Protein AF-A0A1H7ETC5-F1 (afdb_monomer_lite)

Sequence (139 aa):
SNLSPKPEAMAFATMTRVLDGTNTLGRVKGTPGGTFAYAFQQLGDGKIVTAAWAHSNSQWPTSNGTYSQTYSTSYSLQVDNPGTSGNVTKIDGYGNTTTVPYSNGQVSLTLTEVPQYIVSNNATVAKNNSTVPVGYTGQ

Structure (mmCIF, N/CA/C/O backbone):
data_AF-A0A1H7ETC5-F1
#
_entry.id   AF-A0A1H7ETC5-F1
#
loop_
_atom_site.group_PDB
_atom_site.id
_atom_site.type_symbol
_atom_site.label_atom_id
_atom_site.label_alt_id
_atom_site.label_comp_id
_atom_site.label_as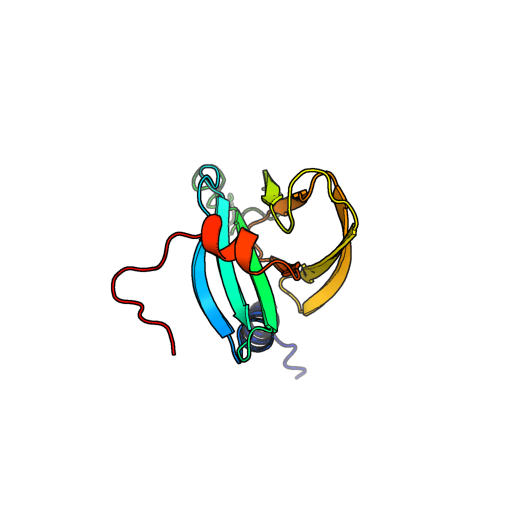ym_id
_atom_site.label_entity_id
_atom_site.label_seq_id
_atom_site.pdbx_PDB_ins_code
_atom_site.Cartn_x
_atom_site.Cartn_y
_atom_site.Cartn_z
_atom_site.occupancy
_atom_site.B_iso_or_equiv
_atom_site.auth_seq_id
_atom_site.auth_comp_id
_atom_site.auth_asym_id
_atom_site.auth_atom_id
_atom_site.pdbx_PDB_model_num
ATOM 1 N N . SER A 1 1 ? 26.884 -25.339 -3.584 1.00 44.25 1 SER A N 1
ATOM 2 C CA . SER A 1 1 ? 26.581 -24.039 -4.211 1.00 44.25 1 SER A CA 1
ATOM 3 C C . SER A 1 1 ? 25.469 -23.396 -3.410 1.00 44.25 1 SER A C 1
ATOM 5 O O . SER A 1 1 ? 24.426 -24.009 -3.228 1.00 44.25 1 SER A O 1
ATOM 7 N N . ASN A 1 2 ? 25.710 -22.210 -2.854 1.00 42.12 2 ASN A N 1
ATOM 8 C CA . ASN A 1 2 ? 24.687 -21.491 -2.102 1.00 42.12 2 ASN A CA 1
ATOM 9 C C . ASN A 1 2 ? 23.664 -20.954 -3.106 1.00 42.12 2 ASN A C 1
ATOM 11 O O . ASN A 1 2 ? 23.928 -19.971 -3.797 1.00 42.12 2 ASN A O 1
ATOM 15 N N . LEU A 1 3 ? 22.528 -21.638 -3.234 1.00 41.22 3 LEU A N 1
ATOM 16 C CA . LEU A 1 3 ? 21.334 -21.105 -3.883 1.00 41.22 3 LEU A CA 1
ATOM 17 C C . LEU A 1 3 ? 20.808 -19.973 -2.995 1.00 41.22 3 LEU A C 1
ATOM 19 O O . LEU A 1 3 ? 19.910 -20.169 -2.184 1.00 41.22 3 LEU A O 1
ATOM 23 N N . SER A 1 4 ? 21.431 -18.799 -3.096 1.00 50.28 4 SER A N 1
ATOM 24 C CA . SER A 1 4 ? 20.869 -17.579 -2.529 1.00 50.28 4 SER A CA 1
ATOM 25 C C . SER A 1 4 ? 19.503 -17.371 -3.193 1.00 50.28 4 SER A C 1
ATOM 27 O O . SER A 1 4 ? 19.430 -17.488 -4.425 1.00 50.28 4 SER A O 1
ATOM 29 N N . PRO A 1 5 ? 18.417 -17.110 -2.447 1.00 54.91 5 PRO A N 1
ATOM 30 C CA . PRO A 1 5 ? 17.159 -16.749 -3.073 1.00 54.91 5 PRO A CA 1
ATOM 31 C C . PRO A 1 5 ? 17.422 -15.512 -3.929 1.00 54.91 5 PRO A C 1
ATOM 33 O O . PRO A 1 5 ? 17.899 -14.486 -3.441 1.00 54.91 5 PRO A O 1
ATOM 36 N N . LYS A 1 6 ? 17.183 -15.645 -5.236 1.00 71.06 6 LYS A N 1
ATOM 37 C CA . LYS A 1 6 ? 17.261 -14.511 -6.155 1.00 71.06 6 LYS A CA 1
ATOM 38 C C . LYS A 1 6 ? 16.297 -13.423 -5.647 1.00 71.06 6 LYS A C 1
ATOM 40 O O . LYS A 1 6 ? 15.293 -13.790 -5.028 1.00 71.06 6 LYS A O 1
ATOM 45 N N . PRO A 1 7 ? 16.565 -12.124 -5.855 1.00 74.38 7 PRO A N 1
ATOM 46 C CA . PRO A 1 7 ? 15.723 -11.038 -5.338 1.00 74.38 7 PRO A CA 1
ATOM 47 C C . PRO A 1 7 ? 14.219 -11.234 -5.591 1.00 74.38 7 PRO A C 1
ATOM 49 O O . PRO A 1 7 ? 13.390 -10.902 -4.747 1.00 74.38 7 PRO A O 1
ATOM 52 N N . GLU A 1 8 ? 13.868 -11.873 -6.705 1.00 81.50 8 GLU A N 1
ATOM 53 C CA . GLU A 1 8 ? 12.499 -12.221 -7.075 1.00 81.50 8 GLU A CA 1
ATOM 54 C C . GLU A 1 8 ? 11.856 -13.208 -6.090 1.00 81.50 8 GLU A C 1
ATOM 56 O O . GLU A 1 8 ? 10.694 -13.047 -5.734 1.00 81.50 8 GLU A O 1
ATOM 61 N N . ALA A 1 9 ? 12.597 -14.201 -5.587 1.00 78.56 9 ALA A N 1
ATOM 62 C CA . ALA A 1 9 ? 12.084 -15.160 -4.607 1.00 78.56 9 ALA A CA 1
ATOM 63 C C . ALA A 1 9 ? 11.688 -14.474 -3.288 1.00 78.56 9 ALA A C 1
ATOM 65 O O . ALA A 1 9 ? 10.659 -14.814 -2.706 1.00 78.56 9 ALA A O 1
ATOM 66 N N . MET A 1 10 ? 12.456 -13.470 -2.849 1.00 85.81 10 MET A N 1
ATOM 67 C CA . MET A 1 10 ? 12.109 -12.657 -1.677 1.00 85.81 10 MET A CA 1
ATOM 68 C C . MET A 1 10 ? 10.886 -11.771 -1.936 1.00 85.81 10 MET A C 1
ATOM 70 O O . MET A 1 10 ? 10.024 -11.659 -1.062 1.00 85.81 10 MET A O 1
ATOM 74 N N . ALA A 1 11 ? 10.765 -11.200 -3.138 1.00 87.69 11 ALA A N 1
ATOM 75 C CA . ALA A 1 11 ? 9.589 -10.425 -3.528 1.00 87.69 11 ALA A CA 1
ATOM 76 C C . ALA A 1 11 ? 8.312 -11.279 -3.530 1.00 87.69 11 ALA A C 1
ATOM 78 O O . ALA A 1 11 ? 7.301 -10.883 -2.946 1.00 87.69 11 ALA A O 1
ATOM 79 N N . PHE A 1 12 ? 8.373 -12.489 -4.096 1.00 89.44 12 PHE A N 1
ATOM 80 C CA . PHE A 1 12 ? 7.250 -13.429 -4.088 1.00 89.44 12 PHE A CA 1
ATOM 81 C C . PHE A 1 12 ? 6.897 -13.909 -2.679 1.00 89.44 12 PHE A C 1
ATOM 83 O O . PHE A 1 12 ? 5.718 -13.943 -2.325 1.00 89.44 12 PHE A O 1
ATOM 90 N N . ALA A 1 13 ? 7.894 -14.242 -1.855 1.00 91.50 13 ALA A N 1
ATOM 91 C CA . ALA A 1 13 ? 7.666 -14.649 -0.471 1.00 91.50 13 ALA A CA 1
ATOM 92 C C . ALA A 1 13 ? 7.005 -13.527 0.344 1.00 91.50 13 ALA A C 1
ATOM 94 O O . ALA A 1 13 ? 6.053 -13.777 1.084 1.00 91.50 13 ALA A O 1
ATOM 95 N N . THR A 1 14 ? 7.463 -12.285 0.162 1.00 94.75 14 THR A N 1
ATOM 96 C CA . THR A 1 14 ? 6.880 -11.105 0.810 1.00 94.75 14 THR A CA 1
ATOM 97 C C . THR A 1 14 ? 5.434 -10.902 0.386 1.00 94.75 14 THR A C 1
ATOM 99 O O . THR A 1 14 ? 4.561 -10.824 1.246 1.00 94.75 14 THR A O 1
ATOM 102 N N . MET A 1 15 ? 5.164 -10.872 -0.923 1.00 95.56 15 MET A N 1
ATOM 103 C CA . MET A 1 15 ? 3.808 -10.723 -1.454 1.00 95.56 15 MET A CA 1
ATOM 104 C C . MET A 1 15 ? 2.874 -11.808 -0.910 1.00 95.56 15 MET A C 1
ATOM 106 O O . MET A 1 15 ? 1.791 -11.493 -0.424 1.00 95.56 15 MET A O 1
ATOM 110 N N . THR A 1 16 ? 3.318 -13.068 -0.944 1.00 94.38 16 THR A N 1
ATOM 111 C CA . THR A 1 16 ? 2.542 -14.214 -0.450 1.00 94.38 16 THR A CA 1
ATOM 112 C C . THR A 1 16 ? 2.204 -14.028 1.021 1.00 94.38 16 THR A C 1
ATOM 114 O O . THR A 1 16 ? 1.037 -14.036 1.384 1.00 94.38 16 THR A O 1
ATOM 117 N N . ARG A 1 17 ? 3.206 -13.770 1.869 1.00 94.38 17 ARG A N 1
ATOM 118 C CA . ARG A 1 17 ? 3.004 -13.580 3.312 1.00 94.38 17 ARG A CA 1
ATOM 119 C C . ARG A 1 17 ? 2.073 -12.411 3.632 1.00 94.38 17 ARG A C 1
ATOM 121 O O . ARG A 1 17 ? 1.335 -12.471 4.608 1.00 94.38 17 ARG A O 1
ATOM 128 N N . VAL A 1 18 ? 2.185 -11.315 2.887 1.00 95.88 18 VAL A N 1
ATOM 129 C CA . VAL A 1 18 ? 1.466 -10.072 3.182 1.00 95.88 18 VAL A CA 1
ATOM 130 C C . VAL A 1 18 ? 0.003 -10.137 2.739 1.00 95.88 18 VAL A C 1
ATOM 132 O O . VAL A 1 18 ? -0.847 -9.536 3.395 1.00 95.88 18 VAL A O 1
ATOM 135 N N . LEU A 1 19 ? -0.288 -10.847 1.647 1.00 96.06 19 LEU A N 1
ATOM 136 C CA . LEU A 1 19 ? -1.635 -10.943 1.079 1.00 96.06 19 LEU A CA 1
ATOM 137 C C . LEU A 1 19 ? -2.380 -12.222 1.471 1.00 96.06 19 LEU A C 1
ATOM 139 O O . LEU A 1 19 ? -3.589 -12.301 1.243 1.00 96.06 19 LEU A O 1
ATOM 143 N N . ASP A 1 20 ? -1.697 -13.204 2.059 1.00 95.81 20 ASP A N 1
ATOM 144 C CA . ASP A 1 20 ? -2.343 -14.402 2.585 1.00 95.81 20 ASP A CA 1
ATOM 145 C C . ASP A 1 20 ? -3.421 -14.045 3.623 1.00 95.81 20 ASP A C 1
ATOM 147 O O . ASP A 1 20 ? -3.250 -13.146 4.451 1.00 95.81 20 ASP A O 1
ATOM 151 N N . GLY A 1 21 ? -4.561 -14.733 3.548 1.00 94.81 21 GLY A N 1
ATOM 152 C CA . GLY A 1 21 ? -5.708 -14.470 4.418 1.00 94.81 21 GLY A CA 1
ATOM 153 C C . GLY A 1 21 ? -6.311 -13.067 4.264 1.00 94.81 21 GLY A C 1
ATOM 154 O O . GLY A 1 21 ? -6.734 -12.476 5.261 1.00 94.81 21 GLY A O 1
ATOM 155 N N . THR A 1 22 ? -6.358 -12.516 3.045 1.00 95.94 22 THR A N 1
ATOM 156 C CA . THR A 1 22 ? -7.003 -11.223 2.763 1.00 95.94 22 THR A CA 1
ATOM 157 C C . THR A 1 22 ? -8.123 -11.316 1.724 1.00 95.94 22 THR A C 1
ATOM 159 O O . THR A 1 22 ? -8.084 -12.121 0.797 1.00 95.94 22 THR A O 1
ATOM 162 N N . ASN A 1 23 ? -9.114 -10.438 1.865 1.00 95.00 23 ASN A N 1
ATOM 163 C CA . ASN A 1 23 ? -10.108 -10.115 0.852 1.00 95.00 23 ASN A CA 1
ATOM 164 C C . ASN A 1 23 ? -9.661 -8.876 0.062 1.00 95.00 23 ASN A C 1
ATOM 166 O O . ASN A 1 23 ? -9.188 -7.891 0.632 1.00 95.00 23 ASN A O 1
ATOM 170 N N . THR A 1 24 ? -9.860 -8.887 -1.255 1.00 94.94 24 THR A N 1
ATOM 171 C CA . THR A 1 24 ? -9.560 -7.732 -2.113 1.00 94.94 24 THR A CA 1
ATOM 172 C C . THR A 1 24 ? -10.594 -6.622 -1.907 1.00 94.9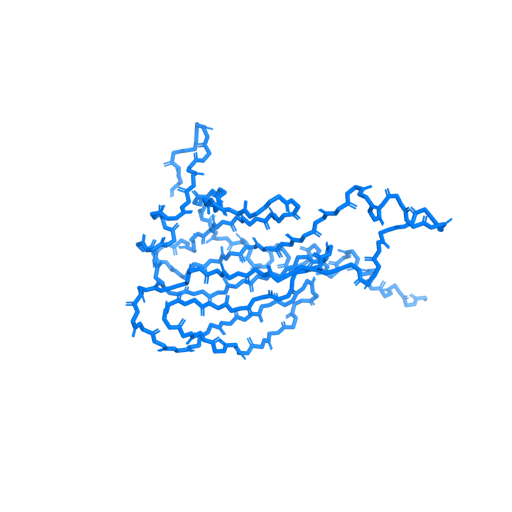4 24 THR A C 1
ATOM 174 O O . THR A 1 24 ? -11.791 -6.851 -2.058 1.00 94.94 24 THR A O 1
ATOM 177 N N . LEU A 1 25 ? -10.139 -5.398 -1.617 1.00 96.00 25 LEU A N 1
ATOM 178 C CA . LEU A 1 25 ? -10.979 -4.190 -1.662 1.00 96.00 25 LEU A CA 1
ATOM 179 C C . LEU A 1 25 ? -10.926 -3.524 -3.043 1.00 96.00 25 LEU A C 1
ATOM 181 O O . LEU A 1 25 ? -11.901 -2.919 -3.485 1.00 96.00 25 LEU A O 1
ATOM 185 N N . GLY A 1 26 ? -9.789 -3.663 -3.729 1.00 96.62 26 GLY A N 1
ATOM 186 C CA . GLY A 1 26 ? -9.604 -3.269 -5.121 1.00 96.62 26 GLY A CA 1
ATOM 187 C C . GLY A 1 26 ? -8.624 -2.117 -5.314 1.00 96.62 26 GLY A C 1
ATOM 188 O O . GLY A 1 26 ? -7.792 -1.823 -4.455 1.00 96.62 26 GLY A O 1
ATOM 189 N N . ARG A 1 27 ? -8.686 -1.484 -6.488 1.00 96.94 27 ARG A N 1
ATOM 190 C CA . ARG A 1 27 ? -7.755 -0.413 -6.872 1.00 96.94 27 ARG A CA 1
ATOM 191 C C . ARG A 1 27 ? -8.067 0.860 -6.091 1.00 96.94 27 ARG A C 1
ATOM 193 O O . ARG A 1 27 ? -9.219 1.299 -6.079 1.00 96.94 27 ARG A O 1
ATOM 200 N N . VAL A 1 28 ? -7.050 1.485 -5.503 1.00 98.19 28 VAL A N 1
ATOM 201 C CA . VAL A 1 28 ? -7.212 2.763 -4.799 1.00 98.19 28 VAL A CA 1
ATOM 202 C C . VAL A 1 28 ? -7.631 3.852 -5.799 1.00 98.19 28 VAL A C 1
ATOM 204 O O . VAL A 1 28 ? -7.105 3.953 -6.913 1.00 98.19 28 VAL A O 1
ATOM 207 N N . LYS A 1 29 ? -8.633 4.647 -5.426 1.00 97.12 29 LYS A N 1
ATOM 208 C CA . LYS A 1 29 ? -9.186 5.751 -6.220 1.00 97.12 29 LYS A CA 1
ATOM 209 C C . LYS A 1 29 ? -8.197 6.915 -6.280 1.00 97.12 29 LYS A C 1
ATOM 211 O O . LYS A 1 29 ? -7.439 7.147 -5.345 1.00 97.12 29 LYS A O 1
ATOM 216 N N . GLY A 1 30 ? -8.219 7.666 -7.381 1.00 93.81 30 GLY A N 1
ATOM 217 C CA . GLY A 1 30 ? -7.446 8.909 -7.509 1.00 93.81 30 GLY A CA 1
ATOM 218 C C . GLY A 1 30 ? -5.920 8.745 -7.520 1.00 93.81 30 GLY A C 1
ATOM 219 O O . GLY A 1 30 ? -5.207 9.736 -7.417 1.00 93.81 30 GLY A O 1
ATOM 220 N N . THR A 1 31 ? -5.396 7.522 -7.651 1.00 93.38 31 THR A N 1
ATOM 221 C CA . THR A 1 31 ? -3.954 7.286 -7.829 1.00 93.38 31 THR A CA 1
ATOM 222 C C . THR A 1 31 ? -3.441 8.041 -9.066 1.00 93.38 31 THR A C 1
ATOM 224 O O . THR A 1 31 ? -4.038 7.866 -10.137 1.00 93.38 31 THR A O 1
ATOM 227 N N . PRO A 1 32 ? -2.342 8.809 -8.965 1.00 92.00 32 PRO A N 1
ATOM 228 C CA . PRO A 1 32 ? -1.734 9.481 -10.111 1.00 92.00 32 PRO A CA 1
ATOM 229 C C . PRO A 1 32 ? -1.332 8.513 -11.234 1.00 92.00 32 PRO A C 1
ATOM 231 O O . PRO A 1 32 ? -1.140 7.317 -11.007 1.00 92.00 32 PRO A O 1
ATOM 234 N N . GLY A 1 33 ? -1.164 9.035 -12.451 1.00 91.25 33 GLY A N 1
ATOM 235 C CA . GLY A 1 33 ? -0.599 8.263 -13.561 1.00 91.25 33 GLY A CA 1
ATOM 236 C C . GLY A 1 33 ? 0.795 7.729 -13.215 1.00 91.25 33 GLY A C 1
ATOM 237 O O . GLY A 1 33 ? 1.586 8.427 -12.585 1.00 91.25 33 GLY A O 1
ATOM 238 N N . GLY A 1 34 ? 1.077 6.481 -13.592 1.00 91.62 34 GLY A N 1
ATOM 239 C CA . GLY A 1 34 ? 2.323 5.797 -13.229 1.00 91.62 34 GLY A CA 1
ATOM 240 C C . GLY A 1 34 ? 2.363 5.261 -11.794 1.00 91.62 34 GLY A C 1
ATOM 241 O O . GLY A 1 34 ? 3.296 4.542 -11.463 1.00 91.62 34 GLY A O 1
ATOM 242 N N . THR A 1 35 ? 1.351 5.533 -10.962 1.00 96.25 35 THR A N 1
ATOM 243 C CA . THR A 1 35 ? 1.206 4.954 -9.619 1.00 96.25 35 THR A CA 1
ATOM 244 C C . THR A 1 35 ? 0.165 3.841 -9.619 1.00 96.25 35 THR A C 1
ATOM 246 O O . THR A 1 35 ? -0.953 3.988 -10.121 1.00 96.25 35 THR A O 1
ATOM 249 N N . PHE A 1 36 ? 0.513 2.732 -8.981 1.00 97.44 36 PHE A N 1
ATOM 250 C CA . PHE A 1 36 ? -0.337 1.565 -8.819 1.00 97.44 36 PHE A CA 1
ATOM 251 C C . PHE A 1 36 ? -0.521 1.320 -7.331 1.00 97.44 36 PHE A C 1
ATOM 253 O O . PHE A 1 36 ? 0.459 1.185 -6.605 1.00 97.44 36 PHE A O 1
ATOM 260 N N . ALA A 1 37 ? -1.772 1.286 -6.875 1.00 98.31 37 ALA A N 1
ATOM 261 C CA . ALA A 1 37 ? -2.093 0.970 -5.493 1.00 98.31 37 ALA A CA 1
ATOM 262 C C . ALA A 1 37 ? -3.366 0.123 -5.406 1.00 98.31 37 ALA A C 1
ATOM 264 O O . ALA A 1 37 ? -4.384 0.450 -6.028 1.00 98.31 37 ALA A O 1
ATOM 265 N N . TYR A 1 38 ? -3.302 -0.954 -4.625 1.00 98.19 38 TYR A N 1
ATOM 266 C CA . TYR A 1 38 ? -4.388 -1.911 -4.416 1.00 98.19 38 TYR A CA 1
ATOM 267 C C . TYR A 1 38 ? -4.529 -2.213 -2.931 1.00 98.19 38 TYR A C 1
ATOM 269 O O . TYR A 1 38 ? -3.535 -2.489 -2.258 1.00 98.19 38 TYR A O 1
ATOM 277 N N . ALA A 1 39 ? -5.758 -2.148 -2.431 1.00 98.19 39 ALA A N 1
ATOM 278 C CA . ALA A 1 39 ? -6.071 -2.378 -1.033 1.00 98.19 39 ALA A CA 1
ATOM 279 C C . ALA A 1 39 ? -6.711 -3.754 -0.820 1.00 98.19 39 ALA A C 1
ATOM 281 O O . ALA A 1 39 ? -7.518 -4.234 -1.624 1.00 98.19 39 ALA A O 1
ATOM 282 N N . PHE A 1 40 ? -6.366 -4.345 0.314 1.00 97.62 40 PHE A N 1
ATOM 283 C CA . PHE A 1 40 ? -6.813 -5.642 0.794 1.00 97.62 40 PHE A CA 1
ATOM 284 C C . PHE A 1 40 ? -7.169 -5.514 2.277 1.00 97.62 40 PHE A C 1
ATOM 286 O O . PHE A 1 40 ? -6.570 -4.713 2.996 1.00 97.62 40 PHE A O 1
ATOM 293 N N . GLN A 1 41 ? -8.132 -6.297 2.745 1.00 97.56 41 GLN A N 1
ATOM 294 C CA . GLN A 1 41 ? -8.487 -6.391 4.159 1.00 97.56 41 GLN A CA 1
ATOM 295 C C . GLN A 1 41 ? -8.220 -7.814 4.638 1.00 97.56 41 GLN A C 1
ATOM 297 O O . GLN A 1 41 ? -8.704 -8.761 4.026 1.00 97.56 41 GLN A O 1
ATOM 302 N N . GLN A 1 42 ? -7.475 -7.975 5.729 1.00 96.81 42 GLN A N 1
ATOM 303 C CA . GLN A 1 42 ? -7.328 -9.276 6.384 1.00 96.81 42 GLN A CA 1
ATOM 304 C C . GLN A 1 42 ? -8.697 -9.822 6.813 1.00 96.81 42 GLN A C 1
ATOM 306 O O . GLN A 1 42 ? -9.566 -9.064 7.248 1.00 96.81 42 GLN A O 1
ATOM 311 N N . LEU A 1 43 ? -8.890 -11.136 6.689 1.00 94.06 43 LEU A N 1
ATOM 312 C CA . LEU A 1 43 ? -10.121 -11.815 7.103 1.00 94.06 43 LEU A CA 1
ATOM 313 C C . LEU A 1 43 ? -10.467 -11.522 8.577 1.00 94.06 43 LEU A C 1
ATOM 315 O O . LEU A 1 43 ? -9.591 -11.210 9.385 1.00 94.06 43 LEU A O 1
ATOM 319 N N . GLY A 1 44 ? -11.754 -11.626 8.927 1.00 92.00 44 GLY A N 1
ATOM 320 C CA . GLY A 1 44 ? -12.234 -11.360 10.291 1.00 92.00 44 GLY A CA 1
ATOM 321 C C . GLY A 1 44 ? -12.163 -9.885 10.695 1.00 92.00 44 GLY A C 1
ATOM 322 O O . GLY A 1 44 ? -11.834 -9.579 11.836 1.00 92.00 44 GLY A O 1
ATOM 323 N N . ASP A 1 45 ? -12.419 -8.980 9.745 1.00 89.31 45 ASP A N 1
ATOM 324 C CA . ASP A 1 45 ? -12.306 -7.527 9.921 1.00 89.31 45 ASP A CA 1
ATOM 325 C C . ASP A 1 45 ? -10.928 -7.054 10.415 1.00 89.31 45 ASP A C 1
ATOM 327 O O . ASP A 1 45 ? -10.801 -6.072 11.148 1.00 89.31 45 ASP A O 1
ATOM 331 N N . GLY A 1 46 ? -9.877 -7.749 9.976 1.00 94.94 46 GLY A N 1
ATOM 332 C CA . GLY A 1 46 ? -8.502 -7.447 10.339 1.00 94.94 46 GLY A CA 1
ATOM 333 C C . GLY A 1 46 ? -7.945 -6.187 9.668 1.00 94.94 46 GLY A C 1
ATOM 334 O O . GLY A 1 46 ? -8.659 -5.352 9.103 1.00 94.94 46 GLY A O 1
ATOM 335 N N . LYS A 1 47 ? -6.616 -6.049 9.734 1.00 97.75 47 LYS A N 1
ATOM 336 C CA . LYS A 1 47 ? -5.914 -4.865 9.232 1.00 97.75 47 LYS A CA 1
ATOM 337 C C . LYS A 1 47 ? -6.059 -4.711 7.721 1.00 97.75 47 LYS A C 1
ATOM 339 O O . LYS A 1 47 ? -6.271 -5.670 6.981 1.00 97.75 47 LYS A O 1
ATOM 344 N N . ILE A 1 48 ? -5.872 -3.480 7.269 1.00 98.44 48 ILE A N 1
ATOM 345 C CA . ILE A 1 48 ? -5.799 -3.13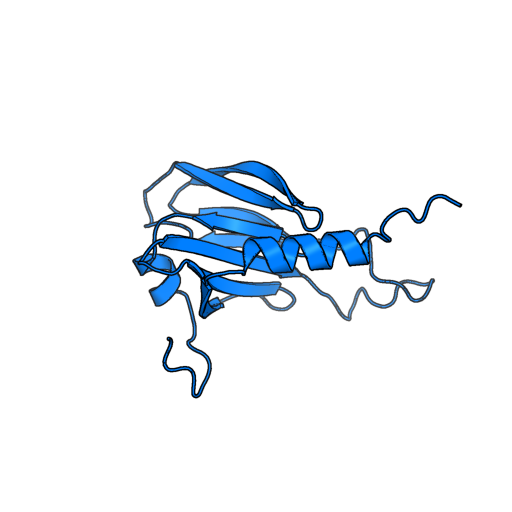5 5.856 1.00 98.44 48 ILE A CA 1
ATOM 346 C C . ILE A 1 48 ? -4.361 -3.228 5.393 1.00 98.44 48 ILE A C 1
ATOM 348 O O . ILE A 1 48 ? -3.467 -2.692 6.043 1.00 98.44 48 ILE A O 1
ATOM 352 N N . VAL A 1 49 ? -4.160 -3.850 4.241 1.00 98.62 49 VAL A N 1
ATOM 353 C CA . VAL A 1 49 ? -2.891 -3.891 3.528 1.00 98.62 49 VAL A CA 1
ATOM 354 C C . VAL A 1 49 ? -3.075 -3.172 2.199 1.00 98.62 49 VAL A C 1
ATOM 356 O O . VAL A 1 49 ? -3.882 -3.592 1.376 1.00 98.62 49 VAL A O 1
ATOM 359 N N . THR A 1 50 ? -2.310 -2.110 1.963 1.00 98.69 50 THR A N 1
ATOM 360 C CA . THR A 1 50 ? -2.255 -1.441 0.657 1.00 98.69 50 THR A CA 1
ATOM 361 C C . THR A 1 50 ? -0.909 -1.717 0.006 1.00 98.69 50 THR A C 1
ATOM 363 O O . THR A 1 50 ? 0.116 -1.234 0.484 1.00 98.69 50 THR A O 1
ATOM 366 N N . ALA A 1 51 ? -0.907 -2.479 -1.086 1.00 98.56 51 ALA A N 1
ATOM 367 C CA . ALA A 1 51 ? 0.263 -2.646 -1.943 1.00 98.56 51 ALA A CA 1
ATOM 368 C C . ALA A 1 51 ? 0.390 -1.423 -2.859 1.00 98.56 51 ALA A C 1
ATOM 370 O O . ALA A 1 51 ? -0.602 -1.039 -3.478 1.00 98.56 51 ALA A O 1
ATOM 371 N N . ALA A 1 52 ? 1.578 -0.820 -2.957 1.00 98.38 52 ALA A N 1
ATOM 372 C CA . ALA A 1 52 ? 1.824 0.353 -3.792 1.00 98.38 52 ALA A CA 1
ATOM 373 C C . ALA A 1 52 ? 3.203 0.327 -4.470 1.00 98.38 52 ALA A C 1
ATOM 375 O O . ALA A 1 52 ? 4.207 -0.009 -3.842 1.00 98.38 52 ALA A O 1
ATOM 376 N N . TRP A 1 53 ? 3.253 0.716 -5.744 1.00 97.62 53 TRP A N 1
ATOM 377 C CA . TRP A 1 53 ? 4.477 0.882 -6.536 1.00 97.62 53 TRP A CA 1
ATOM 378 C C . TRP A 1 53 ? 4.264 1.921 -7.639 1.00 97.62 53 TRP A C 1
ATOM 380 O O . TRP A 1 53 ? 3.142 2.381 -7.873 1.00 97.62 53 TRP A O 1
ATOM 390 N N . ALA A 1 54 ? 5.344 2.301 -8.311 1.00 95.81 54 ALA A N 1
ATOM 391 C CA . ALA A 1 54 ? 5.296 3.186 -9.459 1.00 95.81 54 ALA A CA 1
ATOM 392 C C . ALA A 1 54 ? 6.065 2.607 -10.641 1.00 95.81 54 ALA A C 1
ATOM 394 O O . ALA A 1 54 ? 7.111 1.993 -10.463 1.00 95.81 54 ALA A O 1
ATOM 395 N N . HIS A 1 55 ? 5.542 2.845 -11.839 1.00 92.50 55 HIS A N 1
ATOM 396 C CA . HIS A 1 55 ? 6.157 2.450 -13.096 1.00 92.50 55 HIS A CA 1
ATOM 397 C C . HIS A 1 55 ? 6.062 3.585 -14.113 1.00 92.50 55 HIS A C 1
ATOM 399 O O . HIS A 1 55 ? 5.031 4.258 -14.211 1.00 92.50 55 HIS A O 1
ATOM 405 N N . SER A 1 56 ? 7.120 3.772 -14.903 1.00 90.56 56 SER A N 1
ATOM 406 C CA . SER A 1 56 ? 7.129 4.752 -15.988 1.00 90.56 56 SER A CA 1
ATOM 407 C C . SER A 1 56 ? 7.726 4.197 -17.276 1.00 90.56 56 SER A C 1
ATOM 409 O O . SER A 1 56 ? 8.937 4.014 -17.388 1.00 90.56 56 SER A O 1
ATOM 411 N N . ASN A 1 57 ? 6.882 4.085 -18.306 1.00 87.94 57 ASN A N 1
ATOM 412 C CA . ASN A 1 57 ? 7.306 3.772 -19.673 1.00 87.94 57 ASN A CA 1
ATOM 413 C C . ASN A 1 57 ? 8.267 4.820 -20.260 1.00 87.94 57 ASN A C 1
ATOM 415 O O . ASN A 1 57 ? 8.991 4.516 -21.196 1.00 87.94 57 ASN A O 1
ATOM 419 N N . SER A 1 58 ? 8.303 6.053 -19.737 1.00 88.75 58 SER A N 1
ATOM 420 C CA . SER A 1 58 ? 9.283 7.055 -20.189 1.00 88.75 58 SER A CA 1
ATOM 421 C C . SER A 1 58 ? 10.679 6.834 -19.604 1.00 88.75 58 SER A C 1
ATOM 423 O O . SER A 1 58 ? 11.638 7.451 -20.057 1.00 88.75 58 SER A O 1
ATOM 425 N N . GLN A 1 59 ? 10.787 5.991 -18.576 1.00 85.19 59 GLN A N 1
ATOM 426 C CA . GLN A 1 59 ? 12.032 5.631 -17.896 1.00 85.19 59 GLN A CA 1
ATOM 427 C C . GLN A 1 59 ? 12.407 4.163 -18.146 1.00 85.19 59 GLN A C 1
ATOM 429 O O . GLN A 1 59 ? 13.365 3.664 -17.551 1.00 85.19 59 GLN A O 1
ATOM 434 N N . TRP A 1 60 ? 11.649 3.470 -19.005 1.00 85.12 60 TRP A N 1
ATOM 435 C CA . TRP A 1 60 ? 11.814 2.057 -19.306 1.00 85.12 60 TRP A CA 1
ATOM 436 C C . TRP A 1 60 ? 11.862 1.791 -20.825 1.00 85.12 60 TRP A C 1
ATOM 438 O O . TRP A 1 60 ? 11.050 2.346 -21.563 1.00 85.12 60 TRP A O 1
ATOM 448 N N . PRO A 1 61 ? 12.749 0.892 -21.289 1.00 82.88 61 PRO A N 1
ATOM 449 C CA . PRO A 1 61 ? 13.864 0.326 -20.535 1.00 82.88 61 PRO A CA 1
ATOM 450 C C . PRO A 1 61 ? 14.980 1.364 -20.332 1.00 82.88 61 PRO A C 1
ATOM 452 O O . PRO A 1 61 ? 15.124 2.314 -21.099 1.00 82.88 61 PRO A O 1
ATOM 455 N N . THR A 1 62 ? 15.816 1.165 -19.314 1.00 83.38 62 THR A N 1
ATOM 456 C CA . THR A 1 62 ? 17.127 1.836 -19.259 1.00 83.38 62 THR A CA 1
ATOM 457 C C . THR A 1 62 ? 18.016 1.354 -20.414 1.00 83.38 62 THR A C 1
ATOM 459 O O . THR A 1 62 ? 17.705 0.358 -21.070 1.00 83.38 62 THR A O 1
ATOM 462 N N . SER A 1 63 ? 19.167 1.998 -20.643 1.00 83.50 63 SER A N 1
ATOM 463 C CA . SER A 1 63 ? 20.117 1.605 -21.702 1.00 83.50 63 SER A CA 1
ATOM 464 C C . SER A 1 63 ? 20.538 0.129 -21.657 1.00 83.50 63 SER A C 1
ATOM 466 O O . SER A 1 63 ? 20.927 -0.425 -22.679 1.00 83.50 63 SER A O 1
ATOM 468 N N . ASN A 1 64 ? 20.436 -0.514 -20.489 1.00 80.88 64 ASN A N 1
ATOM 469 C CA . ASN A 1 64 ? 20.800 -1.915 -20.273 1.00 80.88 64 ASN A CA 1
ATOM 470 C C . ASN A 1 64 ? 19.604 -2.881 -20.383 1.00 80.88 64 ASN A C 1
ATOM 472 O O . ASN A 1 64 ? 19.727 -4.046 -20.015 1.00 80.88 64 ASN A O 1
ATOM 476 N N . GLY A 1 65 ? 18.435 -2.419 -20.841 1.00 80.44 65 GLY A N 1
ATOM 477 C CA . GLY A 1 65 ? 17.244 -3.263 -20.994 1.00 80.44 65 GLY A CA 1
ATOM 478 C C . GLY A 1 65 ? 16.493 -3.549 -19.687 1.00 80.44 65 GLY A C 1
ATOM 479 O O . GLY A 1 65 ? 15.554 -4.341 -19.686 1.00 80.44 65 GLY A O 1
ATOM 480 N N . THR A 1 66 ? 16.889 -2.931 -18.571 1.00 82.69 66 THR A N 1
ATOM 481 C CA . THR A 1 66 ? 16.310 -3.174 -17.239 1.00 82.69 66 THR A CA 1
ATOM 482 C C . THR A 1 66 ? 15.424 -2.022 -16.773 1.00 82.69 66 THR A C 1
ATOM 484 O O . THR A 1 66 ? 15.476 -0.920 -17.326 1.00 82.69 66 THR A O 1
ATOM 487 N N . TYR A 1 67 ? 14.662 -2.249 -15.700 1.00 80.12 67 TYR A N 1
ATOM 488 C CA . TYR A 1 67 ? 13.970 -1.190 -14.961 1.00 80.12 67 TYR A CA 1
ATOM 489 C C . TYR A 1 67 ? 14.936 -0.138 -14.408 1.00 80.12 67 TYR A C 1
ATOM 491 O O . TYR A 1 67 ? 16.102 -0.431 -14.117 1.00 80.12 67 TYR A O 1
ATOM 499 N N . SER A 1 68 ? 14.438 1.092 -14.265 1.00 82.31 68 SER A N 1
ATOM 500 C CA . SER A 1 68 ? 15.190 2.181 -13.648 1.00 82.31 68 SER A CA 1
ATOM 501 C C . SER A 1 68 ? 15.254 1.984 -12.137 1.00 82.31 68 SER A C 1
ATOM 503 O O . SER A 1 68 ? 14.233 2.003 -11.455 1.00 82.31 68 SER A O 1
ATOM 505 N N . GLN A 1 69 ? 16.466 1.826 -11.603 1.00 82.88 69 GLN A N 1
ATOM 506 C CA . GLN A 1 69 ? 16.694 1.724 -10.156 1.00 82.88 69 GLN A CA 1
ATOM 507 C C . GLN A 1 69 ? 16.589 3.079 -9.439 1.00 82.88 69 GLN A C 1
ATOM 509 O O . GLN A 1 69 ? 16.578 3.125 -8.212 1.00 82.88 69 GLN A O 1
ATOM 514 N N . THR A 1 70 ? 16.534 4.183 -10.190 1.00 85.50 70 THR A N 1
ATOM 515 C CA . THR A 1 70 ? 16.520 5.552 -9.654 1.00 85.50 70 THR A CA 1
ATOM 516 C C . THR A 1 70 ? 15.184 6.261 -9.848 1.00 85.50 70 THR A C 1
ATOM 518 O O . THR A 1 70 ? 14.944 7.281 -9.200 1.00 85.50 70 THR A O 1
ATOM 521 N N . TYR A 1 71 ? 14.302 5.746 -10.711 1.00 89.31 71 TYR A N 1
ATOM 522 C CA . TYR A 1 71 ? 12.970 6.314 -10.871 1.00 89.31 71 TYR A CA 1
ATOM 523 C C . TYR A 1 71 ? 12.170 6.157 -9.577 1.00 89.31 71 TYR A C 1
ATOM 525 O O . TYR A 1 71 ? 12.043 5.065 -9.019 1.00 89.31 71 TYR A O 1
ATOM 533 N N . SER A 1 72 ? 11.613 7.270 -9.110 1.00 93.44 72 SER A N 1
ATOM 534 C CA . SER A 1 72 ? 10.694 7.284 -7.986 1.00 93.44 72 SER A CA 1
ATOM 535 C C . SER A 1 72 ? 9.655 8.386 -8.142 1.00 93.44 72 SER A C 1
ATOM 537 O O . SER A 1 72 ? 9.865 9.363 -8.863 1.00 93.44 72 SER A O 1
ATOM 539 N N . THR A 1 73 ? 8.524 8.223 -7.465 1.00 94.81 73 THR A N 1
ATOM 540 C CA . THR A 1 73 ? 7.477 9.243 -7.386 1.00 94.81 73 THR A CA 1
ATOM 541 C C . THR A 1 73 ? 6.932 9.346 -5.970 1.00 94.81 73 THR A C 1
ATOM 543 O O . THR A 1 73 ? 6.865 8.355 -5.237 1.00 94.81 73 THR A O 1
ATOM 546 N N . SER A 1 74 ? 6.535 10.552 -5.579 1.00 96.31 74 SER A N 1
ATOM 547 C CA . SER A 1 74 ? 5.879 10.784 -4.296 1.00 96.31 74 SER A CA 1
ATOM 548 C C . SER A 1 74 ? 4.390 10.473 -4.405 1.00 96.31 74 SER A C 1
ATOM 550 O O . SER A 1 74 ? 3.720 10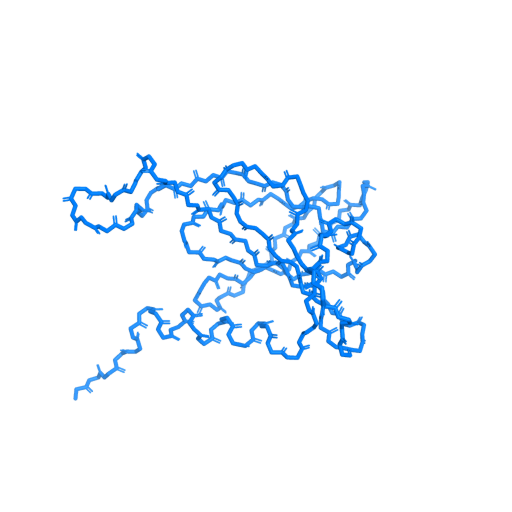.887 -5.351 1.00 96.31 74 SER A O 1
ATOM 552 N N . TYR A 1 75 ? 3.852 9.780 -3.408 1.00 97.50 75 TYR A N 1
ATOM 553 C CA . TYR A 1 75 ? 2.431 9.471 -3.312 1.00 97.50 75 TYR A CA 1
ATOM 554 C C . TYR A 1 75 ? 1.951 9.625 -1.869 1.00 97.50 75 TYR A C 1
ATOM 556 O O . TYR A 1 75 ? 2.602 9.150 -0.943 1.00 97.50 75 TYR A O 1
ATOM 564 N N . SER A 1 76 ? 0.809 10.285 -1.681 1.00 97.94 76 SER A N 1
ATOM 565 C CA . SER A 1 76 ? 0.146 10.395 -0.382 1.00 97.94 76 SER A CA 1
ATOM 566 C C . SER A 1 76 ? -1.002 9.395 -0.323 1.00 97.94 76 SER A C 1
ATOM 568 O O . SER A 1 76 ? -1.936 9.473 -1.124 1.00 97.94 76 SER A O 1
ATOM 570 N N . LEU A 1 77 ? -0.926 8.443 0.604 1.00 98.44 77 LEU A N 1
ATOM 571 C CA . LEU A 1 77 ? -1.952 7.424 0.801 1.00 98.44 77 LEU A CA 1
ATOM 572 C C . LEU A 1 77 ? -2.794 7.764 2.033 1.00 98.44 77 LEU A C 1
ATOM 574 O O . LEU A 1 77 ? -2.266 7.859 3.140 1.00 98.44 77 LEU A O 1
ATOM 578 N N . GLN A 1 78 ? -4.112 7.871 1.859 1.00 98.50 78 GLN A N 1
ATOM 579 C CA . GLN A 1 78 ? -5.047 7.991 2.977 1.00 98.50 78 GLN A CA 1
ATOM 580 C C . GLN A 1 78 ? -5.174 6.640 3.702 1.00 98.50 78 GLN A C 1
ATOM 582 O O . GLN A 1 78 ? -5.686 5.674 3.134 1.00 98.50 78 GLN A O 1
ATOM 587 N N . VAL A 1 79 ? -4.716 6.581 4.950 1.00 98.56 79 VAL A N 1
ATOM 588 C CA . VAL A 1 79 ? -4.688 5.378 5.807 1.00 98.56 79 VAL A CA 1
ATOM 589 C C . VAL A 1 79 ? -5.635 5.464 7.005 1.00 98.56 79 VAL A C 1
ATOM 591 O O . VAL A 1 79 ? -5.917 4.452 7.644 1.00 98.56 79 VAL A O 1
ATOM 594 N N . ASP A 1 80 ? -6.127 6.664 7.311 1.00 98.62 80 ASP A N 1
ATOM 595 C CA . ASP A 1 80 ? -7.060 6.935 8.406 1.00 98.62 80 ASP A CA 1
ATOM 596 C C . ASP A 1 80 ? -7.925 8.169 8.083 1.00 98.62 80 ASP A C 1
ATOM 598 O O . ASP A 1 80 ? -7.823 8.725 6.993 1.00 98.62 80 ASP A O 1
ATOM 602 N N . ASN A 1 81 ? -8.799 8.611 8.983 1.00 98.44 81 ASN A N 1
ATOM 603 C CA . ASN A 1 81 ? -9.638 9.790 8.779 1.00 98.44 81 ASN A CA 1
ATOM 604 C C . ASN A 1 81 ? -8.801 11.087 8.739 1.00 98.44 81 ASN A C 1
ATOM 606 O O . ASN A 1 81 ? -7.831 11.209 9.496 1.00 98.44 81 ASN A O 1
ATOM 610 N N . PRO A 1 82 ? -9.179 12.094 7.927 1.00 98.00 82 PRO A N 1
ATOM 611 C CA . PRO A 1 82 ? -8.594 13.432 8.013 1.00 98.00 82 PRO A CA 1
ATOM 612 C C . PRO A 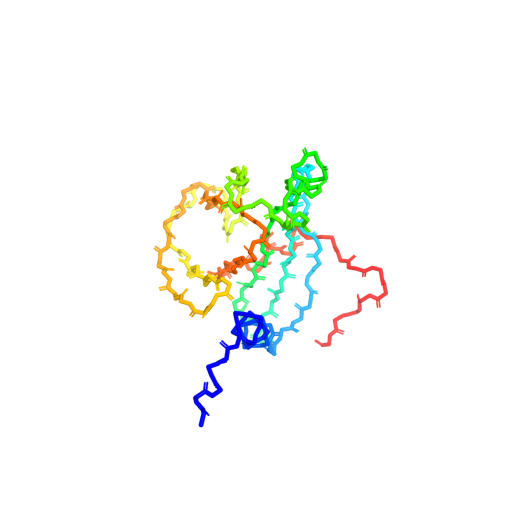1 82 ? -8.620 13.982 9.450 1.00 98.00 82 PRO A C 1
ATOM 614 O O . PRO A 1 82 ? -9.552 13.725 10.209 1.00 98.00 82 PRO A O 1
ATOM 617 N N . GLY A 1 83 ? -7.580 14.721 9.832 1.00 98.31 83 GLY A N 1
ATOM 618 C CA . GLY A 1 83 ? -7.371 15.262 11.180 1.00 98.31 83 GLY A CA 1
ATOM 619 C C . GLY A 1 83 ? -6.673 14.318 12.167 1.00 98.31 83 GLY A C 1
ATOM 620 O O . GLY A 1 83 ? -6.224 14.769 13.218 1.00 98.31 83 GLY A O 1
ATOM 621 N N . THR A 1 84 ? -6.519 13.032 11.840 1.00 98.62 84 THR A N 1
ATOM 622 C CA . THR A 1 84 ? -5.819 12.062 12.702 1.00 98.62 84 THR A CA 1
ATOM 623 C C . THR A 1 84 ? -4.318 12.012 12.409 1.00 98.62 84 THR A C 1
ATOM 625 O O . THR A 1 84 ? -3.873 12.338 11.308 1.00 98.62 84 THR A O 1
ATOM 628 N N . SER A 1 85 ? -3.519 11.603 13.392 1.00 98.62 85 SER A N 1
ATOM 629 C CA . SER A 1 85 ? -2.088 11.324 13.224 1.00 98.62 85 SER A CA 1
ATOM 630 C C . SER A 1 85 ? -1.727 10.063 13.996 1.00 98.62 85 SER A C 1
ATOM 632 O O . SER A 1 85 ? -2.357 9.748 15.005 1.00 98.62 85 SER A O 1
ATOM 634 N N . GLY A 1 86 ? -0.706 9.349 13.542 1.00 98.62 86 GLY A N 1
ATOM 635 C CA . GLY A 1 86 ? -0.315 8.087 14.151 1.00 98.62 86 GLY A CA 1
ATOM 636 C C . GLY A 1 86 ? 0.799 7.417 13.372 1.00 98.62 86 GLY A C 1
ATOM 637 O O . GLY A 1 86 ? 1.609 8.086 12.734 1.00 98.62 86 GLY A O 1
ATOM 638 N N . ASN A 1 87 ? 0.837 6.089 13.418 1.00 98.69 87 ASN A N 1
ATOM 639 C CA . ASN A 1 87 ? 1.820 5.299 12.692 1.00 98.69 87 ASN A CA 1
ATOM 640 C C . ASN A 1 87 ? 1.163 4.143 11.938 1.00 98.69 87 ASN A C 1
ATOM 642 O O . ASN A 1 87 ? 0.184 3.558 12.399 1.00 98.69 87 ASN A O 1
ATOM 646 N N . VAL A 1 88 ? 1.763 3.785 10.809 1.00 98.69 88 VAL A N 1
ATOM 647 C CA . VAL A 1 88 ? 1.488 2.560 10.053 1.00 98.69 88 VAL A CA 1
ATOM 648 C C . VAL A 1 88 ? 2.737 1.687 10.010 1.00 98.69 88 VAL A C 1
ATOM 650 O O . VAL A 1 88 ? 3.856 2.162 10.227 1.00 98.69 88 VAL A O 1
ATOM 653 N N . THR A 1 89 ? 2.564 0.404 9.705 1.00 98.75 89 THR A N 1
ATOM 654 C CA . THR A 1 89 ? 3.694 -0.478 9.393 1.00 98.75 89 THR A CA 1
ATOM 655 C C . THR A 1 89 ? 3.903 -0.496 7.885 1.00 98.75 89 THR A C 1
ATOM 657 O O . THR A 1 89 ? 2.989 -0.838 7.143 1.00 98.75 89 THR A O 1
ATOM 660 N N . LYS A 1 90 ? 5.107 -0.160 7.426 1.00 98.56 90 LYS A N 1
ATOM 661 C CA . LYS A 1 90 ? 5.545 -0.364 6.046 1.00 98.56 90 LYS A CA 1
ATOM 662 C C . LYS A 1 90 ? 6.368 -1.641 5.965 1.00 98.56 90 LYS A C 1
ATOM 664 O O . LYS A 1 90 ? 7.320 -1.802 6.725 1.00 98.56 90 LYS A O 1
ATOM 669 N N . ILE A 1 91 ? 6.035 -2.503 5.018 1.00 98.44 91 ILE A N 1
ATOM 670 C CA . ILE A 1 91 ? 6.820 -3.675 4.642 1.00 98.44 91 ILE A CA 1
ATOM 671 C C . ILE A 1 91 ? 7.396 -3.382 3.257 1.00 98.44 91 ILE A C 1
ATOM 673 O O . ILE A 1 91 ? 6.640 -3.064 2.338 1.00 98.44 91 ILE A O 1
ATOM 677 N N . ASP A 1 92 ? 8.718 -3.401 3.107 1.00 96.00 92 ASP A N 1
ATOM 678 C CA . ASP A 1 92 ? 9.339 -3.240 1.788 1.00 96.00 92 ASP A CA 1
ATOM 679 C C . ASP A 1 92 ? 9.160 -4.500 0.922 1.00 96.00 92 ASP A C 1
ATOM 681 O O . ASP A 1 92 ? 8.683 -5.532 1.395 1.00 96.00 92 ASP A O 1
ATOM 685 N N . GLY A 1 93 ? 9.543 -4.432 -0.355 1.00 92.38 93 GLY A N 1
ATOM 686 C CA . GLY A 1 93 ? 9.411 -5.558 -1.285 1.00 92.38 93 GLY A CA 1
ATOM 687 C C . GLY A 1 93 ? 10.242 -6.792 -0.925 1.00 92.38 93 GLY A C 1
ATOM 688 O O . GLY A 1 93 ? 10.090 -7.820 -1.574 1.00 92.38 93 GLY A O 1
ATOM 689 N N . TYR A 1 94 ? 11.096 -6.716 0.096 1.00 93.62 94 TYR A N 1
ATOM 690 C CA . TYR A 1 94 ? 11.952 -7.805 0.563 1.00 93.62 94 TYR A CA 1
ATOM 691 C C . TYR A 1 94 ? 11.563 -8.305 1.963 1.00 93.62 94 TYR A C 1
ATOM 693 O O . TYR A 1 94 ? 12.235 -9.177 2.513 1.00 93.62 94 TYR A O 1
ATOM 701 N N . GLY A 1 95 ? 10.472 -7.781 2.530 1.00 93.19 95 GLY A N 1
ATOM 702 C CA . GLY A 1 95 ? 9.892 -8.237 3.788 1.00 93.19 95 GLY A CA 1
ATOM 703 C C . GLY A 1 95 ? 10.394 -7.504 5.032 1.00 93.19 95 GLY A C 1
ATOM 704 O O . GLY A 1 95 ? 9.991 -7.872 6.138 1.00 93.19 95 GLY A O 1
ATOM 705 N N . ASN A 1 96 ? 11.227 -6.466 4.895 1.00 96.25 96 ASN A N 1
ATOM 706 C CA . ASN A 1 96 ? 11.672 -5.683 6.047 1.00 96.25 96 ASN A CA 1
ATOM 707 C C . ASN A 1 96 ? 10.561 -4.746 6.511 1.00 96.25 96 ASN A C 1
ATOM 709 O O . ASN A 1 96 ? 9.964 -4.013 5.721 1.00 96.25 96 ASN A O 1
ATOM 713 N N . THR A 1 97 ? 10.314 -4.733 7.818 1.00 97.88 97 THR A N 1
ATOM 714 C CA . THR A 1 97 ? 9.275 -3.904 8.429 1.00 97.88 97 THR A CA 1
ATOM 715 C C . THR A 1 97 ? 9.855 -2.632 9.025 1.00 97.88 97 THR A C 1
ATOM 717 O O . THR A 1 97 ? 10.844 -2.674 9.754 1.00 97.88 97 THR A O 1
ATOM 720 N N . THR A 1 98 ? 9.188 -1.508 8.795 1.00 98.31 98 THR A N 1
ATOM 721 C CA . THR A 1 98 ? 9.490 -0.215 9.417 1.00 98.31 98 THR A CA 1
ATOM 722 C C . THR A 1 98 ? 8.202 0.457 9.874 1.00 98.31 98 THR A C 1
ATOM 724 O O . THR A 1 98 ? 7.135 0.237 9.302 1.00 98.31 98 THR A O 1
ATOM 727 N N . THR A 1 99 ? 8.290 1.282 10.911 1.00 98.44 99 THR A N 1
ATOM 728 C CA . THR A 1 99 ? 7.174 2.122 11.357 1.00 98.44 99 THR A CA 1
ATOM 729 C C . THR A 1 99 ? 7.283 3.477 10.674 1.00 98.44 99 THR A C 1
ATOM 731 O O . THR A 1 99 ? 8.350 4.088 10.696 1.00 98.44 99 THR A O 1
ATOM 734 N N . VAL A 1 100 ? 6.196 3.938 10.056 1.00 98.31 100 VAL A N 1
ATOM 735 C CA . VAL A 1 100 ? 6.154 5.217 9.336 1.00 98.31 100 VAL A CA 1
ATOM 736 C C . VAL A 1 100 ? 5.028 6.074 9.912 1.00 98.31 100 VAL A C 1
ATOM 738 O O . VAL A 1 100 ? 3.902 5.575 10.030 1.00 98.31 100 VAL A O 1
ATOM 741 N N . PRO A 1 101 ? 5.293 7.339 10.274 1.00 98.56 101 PRO A N 1
ATOM 742 C CA . PRO A 1 101 ? 4.254 8.221 10.773 1.00 98.56 101 PRO A CA 1
ATOM 743 C C . PRO A 1 101 ? 3.306 8.649 9.650 1.00 98.56 101 PRO A C 1
ATOM 745 O O . PRO A 1 101 ? 3.704 8.792 8.493 1.00 98.56 101 PRO A O 1
ATOM 748 N N . TYR A 1 102 ? 2.057 8.911 10.016 1.00 98.69 102 TYR A N 1
ATOM 749 C CA . TYR A 1 102 ? 1.082 9.590 9.171 1.00 98.69 102 TYR A CA 1
ATOM 750 C C . TYR A 1 102 ? 0.540 10.825 9.887 1.00 98.69 102 TYR A C 1
ATOM 752 O O . TYR A 1 102 ? 0.455 10.862 11.118 1.00 98.69 102 TYR A O 1
ATOM 760 N N . SER A 1 103 ? 0.139 11.824 9.108 1.00 98.69 103 SER A N 1
ATOM 761 C CA . SER A 1 103 ? -0.499 13.044 9.597 1.00 98.69 103 SER A CA 1
ATOM 762 C C . SER A 1 103 ? -1.686 13.404 8.712 1.00 98.69 103 SER A C 1
ATOM 764 O O . SER A 1 103 ? -1.715 13.085 7.525 1.00 98.69 103 SER A O 1
ATOM 766 N N . ASN A 1 104 ? -2.716 14.018 9.299 1.00 98.25 104 ASN A N 1
ATOM 767 C CA . ASN A 1 104 ? -3.990 14.283 8.622 1.00 98.25 104 ASN A CA 1
ATOM 768 C C . ASN A 1 104 ? -4.581 13.027 7.926 1.00 98.25 104 ASN A C 1
ATOM 770 O O . ASN A 1 104 ? -5.115 13.094 6.816 1.00 98.25 104 ASN A O 1
ATOM 774 N N . GLY A 1 105 ? -4.424 11.863 8.565 1.00 98.44 105 GLY A N 1
ATOM 775 C CA . GLY A 1 105 ? -4.826 10.551 8.056 1.00 98.44 105 GLY A CA 1
ATOM 776 C C . GLY A 1 105 ? -4.039 10.045 6.841 1.00 98.44 105 GLY A C 1
ATOM 777 O O . GLY A 1 105 ? -4.451 9.056 6.236 1.00 98.44 105 GLY A O 1
ATOM 778 N N . GLN A 1 106 ? -2.936 10.696 6.462 1.00 98.69 106 GLN A N 1
ATOM 779 C CA . GLN A 1 106 ? -2.172 10.400 5.251 1.00 98.69 106 GLN A CA 1
ATOM 780 C C . GLN A 1 106 ? -0.719 10.037 5.547 1.00 98.69 106 GLN A C 1
ATOM 782 O O . GLN A 1 106 ? -0.026 10.727 6.297 1.00 98.69 106 GLN A O 1
ATOM 787 N N . VAL A 1 107 ? -0.248 8.958 4.924 1.00 98.62 107 VAL A N 1
ATOM 788 C CA . VAL A 1 107 ? 1.165 8.575 4.922 1.00 98.62 107 VAL A CA 1
ATOM 789 C C . VAL A 1 107 ? 1.808 8.991 3.602 1.00 98.62 107 VAL A C 1
ATOM 791 O O . VAL A 1 107 ? 1.291 8.694 2.522 1.00 98.62 107 VAL A O 1
ATOM 794 N N . SER A 1 108 ? 2.952 9.665 3.691 1.00 98.19 108 SER A N 1
ATOM 795 C CA . SER A 1 108 ? 3.763 10.031 2.530 1.00 98.19 108 SER A CA 1
ATOM 796 C C . SER A 1 108 ? 4.674 8.873 2.140 1.00 98.19 108 SER A C 1
ATOM 798 O O . SER A 1 108 ? 5.438 8.366 2.963 1.00 98.19 108 SER A O 1
ATOM 800 N N . LEU A 1 109 ? 4.613 8.469 0.874 1.00 97.88 109 LEU A N 1
ATOM 801 C CA . LEU A 1 109 ? 5.360 7.350 0.314 1.00 97.88 109 LEU A CA 1
ATOM 802 C C . LEU A 1 109 ? 6.251 7.827 -0.830 1.00 97.88 109 LEU A C 1
ATOM 804 O O . LEU A 1 109 ? 5.830 8.616 -1.675 1.00 97.88 109 LEU A O 1
ATOM 808 N N . THR A 1 110 ? 7.459 7.278 -0.895 1.00 97.06 110 THR A N 1
ATOM 809 C CA . THR A 1 110 ? 8.296 7.308 -2.097 1.00 97.06 110 THR A CA 1
ATOM 810 C C . THR A 1 110 ? 8.150 5.954 -2.773 1.00 97.06 110 THR A C 1
ATOM 812 O O . THR A 1 110 ? 8.568 4.934 -2.222 1.00 97.06 110 THR A O 1
ATOM 815 N N . LEU A 1 111 ? 7.492 5.932 -3.928 1.00 96.75 111 LEU A N 1
ATOM 816 C CA . LEU A 1 111 ? 7.232 4.721 -4.697 1.00 96.75 111 LEU A CA 1
ATOM 817 C C . LEU A 1 111 ? 8.327 4.513 -5.739 1.00 96.75 111 LEU A C 1
ATOM 819 O O . LEU A 1 111 ? 8.773 5.473 -6.362 1.00 96.75 111 LEU A O 1
ATOM 823 N N . THR A 1 112 ? 8.714 3.259 -5.944 1.00 94.75 112 THR A N 1
ATOM 824 C CA . THR A 1 112 ? 9.637 2.802 -6.992 1.00 94.75 112 THR A CA 1
ATOM 825 C C . THR A 1 112 ? 8.994 1.631 -7.740 1.00 94.75 112 THR A C 1
ATOM 827 O O . THR A 1 112 ? 7.857 1.261 -7.444 1.00 94.75 112 THR A O 1
ATOM 830 N N . GLU A 1 113 ? 9.725 1.018 -8.670 1.00 92.00 113 GLU A N 1
ATOM 831 C CA . GLU A 1 113 ? 9.310 -0.214 -9.365 1.00 92.00 113 GLU A CA 1
ATOM 832 C C . GLU A 1 113 ? 9.168 -1.422 -8.421 1.00 92.00 113 GLU A C 1
ATOM 834 O O . GLU A 1 113 ? 8.520 -2.409 -8.762 1.00 92.00 113 GLU A O 1
ATOM 839 N N . VAL A 1 114 ? 9.757 -1.361 -7.220 1.00 91.94 114 VAL A N 1
ATOM 840 C CA . VAL A 1 114 ? 9.635 -2.415 -6.207 1.00 91.94 114 VAL A CA 1
ATOM 841 C C . VAL A 1 114 ? 8.418 -2.120 -5.320 1.00 91.94 114 VAL A C 1
ATOM 843 O O . VAL A 1 114 ? 8.378 -1.061 -4.685 1.00 91.94 114 VAL A O 1
ATOM 846 N N . PRO A 1 115 ? 7.437 -3.039 -5.217 1.00 95.31 115 PRO A N 1
ATOM 847 C CA . PRO A 1 115 ? 6.278 -2.842 -4.356 1.00 95.31 115 PRO A CA 1
ATOM 848 C C . PRO A 1 115 ? 6.637 -2.670 -2.884 1.00 95.31 115 PRO A C 1
ATOM 850 O O . PRO A 1 115 ? 7.526 -3.336 -2.356 1.00 95.31 115 PRO A O 1
ATOM 853 N N . GLN A 1 116 ? 5.883 -1.809 -2.209 1.00 97.88 116 GLN A N 1
ATOM 854 C CA . GLN A 1 116 ? 5.841 -1.712 -0.753 1.00 97.88 116 GLN A CA 1
ATOM 855 C C . GLN A 1 116 ? 4.410 -1.928 -0.263 1.00 97.88 116 GLN A C 1
ATOM 857 O O . GLN A 1 116 ? 3.449 -1.677 -0.991 1.00 97.88 116 GLN A O 1
ATOM 862 N N . TYR A 1 117 ? 4.268 -2.368 0.981 1.00 98.62 117 TYR A N 1
ATOM 863 C CA . TYR A 1 117 ? 2.983 -2.704 1.578 1.00 98.62 117 TYR A CA 1
ATOM 864 C C . TYR A 1 117 ? 2.765 -1.887 2.841 1.00 98.62 117 TYR A C 1
ATOM 866 O O . TYR A 1 117 ? 3.583 -1.916 3.761 1.00 98.62 117 TYR A O 1
ATOM 874 N N . ILE A 1 118 ? 1.658 -1.156 2.887 1.00 98.69 118 ILE A N 1
ATOM 875 C CA . ILE A 1 118 ? 1.292 -0.305 4.016 1.00 98.69 118 ILE A CA 1
ATOM 876 C C . ILE A 1 118 ? 0.177 -0.974 4.803 1.00 98.69 118 ILE A C 1
ATOM 878 O O . ILE A 1 118 ? -0.922 -1.165 4.286 1.00 98.69 118 ILE A O 1
ATOM 882 N N . VAL A 1 119 ? 0.464 -1.310 6.058 1.00 98.62 119 VAL A N 1
ATOM 883 C CA . VAL A 1 119 ? -0.484 -1.929 6.980 1.00 98.62 119 VAL A CA 1
ATOM 884 C C . VAL A 1 119 ? -1.100 -0.859 7.883 1.00 98.62 119 VAL A C 1
ATOM 886 O O . VAL A 1 119 ? -0.397 -0.220 8.670 1.00 98.62 119 VAL A O 1
ATOM 889 N N . SER A 1 120 ? -2.416 -0.677 7.779 1.00 98.50 120 SER A N 1
ATOM 890 C CA . SER A 1 120 ? -3.211 0.321 8.510 1.00 98.50 120 SER A CA 1
ATOM 891 C C . SER A 1 120 ? -4.460 -0.308 9.144 1.00 98.50 120 SER A C 1
ATOM 893 O O . SER A 1 120 ? -4.734 -1.489 8.937 1.00 98.50 120 SER A O 1
ATOM 895 N N . ASN A 1 121 ? -5.206 0.449 9.957 1.00 97.75 121 ASN A N 1
ATOM 896 C CA . ASN A 1 121 ? -6.321 -0.098 10.748 1.00 97.75 121 ASN A CA 1
ATOM 897 C C . ASN A 1 121 ? -7.716 0.333 10.258 1.00 97.75 121 ASN A C 1
ATOM 899 O O . ASN A 1 121 ? -8.701 -0.317 10.595 1.00 97.75 121 ASN A O 1
ATOM 903 N N . ASN A 1 122 ? -7.841 1.420 9.489 1.00 98.06 122 ASN A N 1
ATOM 904 C CA . ASN A 1 122 ? -9.148 2.006 9.186 1.00 98.06 122 ASN A CA 1
ATOM 905 C C . ASN A 1 122 ? -9.781 1.392 7.924 1.00 98.06 122 ASN A C 1
ATOM 907 O O . ASN A 1 122 ? -9.630 1.893 6.806 1.00 98.06 122 ASN A O 1
ATOM 911 N N . ALA A 1 123 ? -10.526 0.302 8.116 1.00 97.19 123 ALA A N 1
ATOM 912 C CA . ALA A 1 123 ? -11.202 -0.402 7.030 1.00 97.19 123 ALA A CA 1
ATOM 913 C C . ALA A 1 123 ? -12.257 0.445 6.307 1.00 97.19 123 ALA A C 1
ATOM 915 O O . ALA A 1 123 ? -12.413 0.322 5.092 1.00 97.19 123 ALA A O 1
ATOM 916 N N . THR A 1 124 ? -12.954 1.330 7.021 1.00 97.62 124 THR A N 1
ATOM 917 C CA . THR A 1 124 ? -13.968 2.217 6.434 1.00 97.62 124 THR A CA 1
ATOM 918 C C . THR A 1 124 ? -13.344 3.159 5.408 1.00 97.62 124 THR A C 1
ATOM 920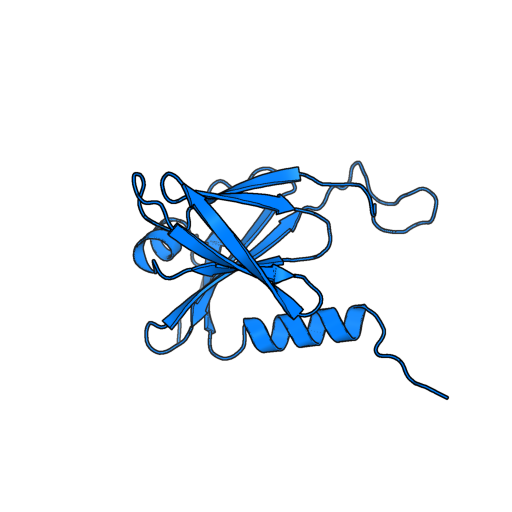 O O . THR A 1 124 ? -13.828 3.255 4.280 1.00 97.62 124 THR A O 1
ATOM 923 N N . VAL A 1 125 ? -12.230 3.806 5.761 1.00 98.00 125 VAL A N 1
ATOM 924 C CA . VAL A 1 125 ? -11.484 4.684 4.846 1.00 98.00 125 VAL A CA 1
ATOM 925 C C . VAL A 1 125 ? -10.958 3.898 3.648 1.00 98.00 125 VAL A C 1
ATOM 927 O O . VAL A 1 125 ? -11.135 4.331 2.509 1.00 98.00 125 VAL A O 1
ATOM 930 N N . ALA A 1 126 ? -10.378 2.718 3.876 1.00 97.94 126 ALA A N 1
ATOM 931 C CA . ALA A 1 126 ? -9.847 1.883 2.802 1.00 97.94 126 ALA A CA 1
ATOM 932 C C . ALA A 1 126 ? -10.928 1.439 1.802 1.00 97.94 126 ALA A C 1
ATOM 934 O O . ALA A 1 126 ? -10.729 1.556 0.591 1.00 97.94 126 ALA A O 1
ATOM 935 N N . LYS A 1 127 ? -12.092 0.990 2.290 1.00 96.31 127 LYS A N 1
ATOM 936 C CA . LYS A 1 127 ? -13.245 0.602 1.458 1.00 96.31 127 LYS A CA 1
ATOM 937 C C . LYS A 1 127 ? -13.767 1.785 0.646 1.00 96.31 127 LYS A C 1
ATOM 939 O O . LYS A 1 127 ? -13.917 1.679 -0.569 1.00 96.31 127 LYS A O 1
ATOM 944 N N . ASN A 1 128 ? -13.959 2.939 1.286 1.00 97.00 128 ASN A N 1
ATOM 945 C CA . ASN A 1 128 ? -14.438 4.149 0.614 1.00 97.00 128 ASN A CA 1
ATOM 946 C C . ASN A 1 128 ? -13.468 4.641 -0.469 1.00 97.00 128 ASN A C 1
ATOM 948 O O . ASN A 1 128 ? -13.904 5.132 -1.513 1.00 97.00 128 ASN A O 1
ATOM 952 N N . ASN A 1 129 ? -12.167 4.440 -0.265 1.00 96.81 129 ASN A N 1
ATOM 953 C CA . ASN A 1 129 ? -11.120 4.834 -1.204 1.00 96.81 129 ASN A CA 1
ATOM 954 C C . ASN A 1 129 ? -10.766 3.760 -2.237 1.00 96.81 129 ASN A C 1
ATOM 956 O O . ASN A 1 129 ? -9.852 3.981 -3.025 1.00 96.81 129 ASN A O 1
ATOM 960 N N . SER A 1 130 ? -11.483 2.636 -2.292 1.00 97.06 130 SER A N 1
ATOM 961 C CA . SER A 1 130 ? -11.202 1.544 -3.233 1.00 97.06 130 SER A CA 1
ATOM 962 C C . SER A 1 130 ? -12.318 1.354 -4.254 1.00 97.06 130 SER A C 1
ATOM 964 O O . SER A 1 130 ? -13.496 1.598 -3.985 1.00 97.06 130 SER A O 1
ATOM 966 N N . THR A 1 131 ? -11.937 0.944 -5.461 1.00 95.69 131 THR A N 1
ATOM 967 C CA . THR A 1 131 ? -12.860 0.522 -6.518 1.00 95.69 131 THR A CA 1
ATOM 968 C C . THR A 1 131 ? -12.916 -0.994 -6.525 1.00 95.69 131 THR A C 1
ATOM 970 O O . THR A 1 131 ? -11.935 -1.637 -6.906 1.00 95.69 131 THR A O 1
ATOM 973 N N . VAL A 1 132 ? -14.056 -1.543 -6.104 1.00 91.44 132 VAL A N 1
ATOM 974 C CA . VAL A 1 132 ? -14.287 -2.990 -6.059 1.00 91.44 132 VAL A CA 1
ATOM 975 C C . VAL A 1 132 ? -14.130 -3.571 -7.470 1.00 91.44 132 VAL A C 1
ATOM 977 O O . VAL A 1 132 ? -14.723 -3.029 -8.409 1.00 91.44 132 VAL A O 1
ATOM 980 N N . PRO A 1 133 ? -13.332 -4.640 -7.658 1.00 84.94 133 PRO A N 1
ATOM 981 C CA . PRO A 1 133 ? -13.200 -5.276 -8.961 1.00 84.94 133 PRO A CA 1
ATOM 982 C C . PRO A 1 133 ? -14.546 -5.822 -9.450 1.00 84.94 133 PRO A C 1
ATOM 984 O O . PRO A 1 133 ? -15.329 -6.369 -8.673 1.00 84.94 133 PRO A O 1
ATOM 987 N N . VAL A 1 134 ? -14.815 -5.700 -10.751 1.00 84.69 134 VAL A N 1
ATOM 988 C CA . VAL A 1 134 ? -16.052 -6.220 -11.352 1.00 84.69 134 VAL A CA 1
ATOM 989 C C . VAL A 1 134 ? -16.155 -7.728 -11.107 1.00 84.69 134 VAL A C 1
ATOM 991 O O . VAL A 1 134 ? -15.204 -8.465 -11.356 1.00 84.69 134 VAL A O 1
ATOM 994 N N . GLY A 1 135 ? -17.313 -8.180 -10.621 1.00 77.69 135 GLY A N 1
ATOM 995 C CA . GLY A 1 135 ? -17.577 -9.594 -10.333 1.00 77.69 135 GLY A CA 1
ATOM 996 C C . GLY A 1 135 ? -16.989 -10.107 -9.015 1.00 77.69 135 GLY A C 1
ATOM 997 O O . GLY A 1 135 ? -17.190 -11.273 -8.688 1.00 77.69 135 GLY A O 1
ATOM 998 N N . TYR A 1 136 ? -16.298 -9.267 -8.237 1.00 74.94 136 TYR A N 1
ATOM 999 C CA . TYR A 1 136 ? -15.806 -9.646 -6.916 1.00 74.94 136 TYR A CA 1
ATOM 1000 C C . TYR A 1 136 ? -16.914 -9.501 -5.867 1.00 74.94 136 TYR A C 1
ATOM 1002 O O . TYR A 1 136 ? -17.362 -8.391 -5.584 1.00 74.94 136 TYR A O 1
ATOM 1010 N N . THR A 1 137 ? -17.349 -10.613 -5.272 1.00 73.75 137 THR A N 1
ATOM 1011 C CA . THR A 1 137 ? -18.362 -10.620 -4.199 1.00 73.75 137 THR A CA 1
ATOM 1012 C C . THR A 1 137 ? -17.764 -10.630 -2.792 1.00 73.75 137 THR A C 1
ATOM 1014 O O . THR A 1 137 ? -18.512 -10.532 -1.825 1.00 73.75 137 THR A O 1
ATOM 1017 N N . GLY A 1 138 ? -16.435 -10.739 -2.666 1.00 66.06 138 GLY A N 1
ATOM 1018 C CA . GLY A 1 138 ? -15.794 -11.118 -1.404 1.00 66.06 138 GLY A CA 1
ATOM 1019 C C . GLY A 1 138 ? -16.067 -12.581 -1.046 1.00 66.06 138 GLY A C 1
ATOM 1020 O O . GLY A 1 138 ? -17.003 -13.189 -1.572 1.00 66.06 138 GLY A O 1
ATOM 1021 N N . GLN A 1 139 ? -15.211 -13.151 -0.198 1.00 54.09 139 GLN A N 1
ATOM 1022 C CA . GLN A 1 139 ? -15.493 -14.397 0.519 1.00 54.09 139 GLN A CA 1
ATOM 1023 C C . GLN A 1 139 ? -15.859 -14.084 1.964 1.00 54.09 139 GLN A C 1
ATOM 1025 O O . GLN A 1 139 ? -15.205 -13.180 2.544 1.00 54.09 139 GLN A O 1
#

pLDDT: mean 91.45, std 11.48, range [41.22, 98.75]

Foldseek 3Di:
DPPDPDLVNLLVVQVCVQCPQWWWLAWFPPADPQKTWTWIAHPPLHKIKIKIAGDDPVQPPDPVRHFDPPDKDKDKDQQDAFQDKDWWWKQWSRGDIDIFIDHRSIGIDIHYRTIMMTIHRDPVRVNVRHDHDPPRPID

Secondary structure (DSSP, 8-state):
---PPPHHHHHHHHHHHHHTTEEEEEEETTPPTTEEEEEEEETTT--EEEEEEE--TTS-S-TTSS--SS--EEEEEE-S-TT--EEEEEE-TTS-EEEEEEBTTEEEEEE-SS-EEEEES-HHHHHHTEEPPTT----

Organism: NCBI:txid667676

Radius of gyration: 15.72 Å; chains: 1; bounding box: 45×39×36 Å